Protein AF-K6U6C1-F1 (afdb_monomer_lite)

Structure (mmCIF, N/CA/C/O backbone):
data_AF-K6U6C1-F1
#
_entry.id   AF-K6U6C1-F1
#
loop_
_atom_site.group_PDB
_atom_site.id
_atom_site.type_symbol
_atom_site.label_atom_id
_atom_site.label_alt_id
_atom_site.label_comp_id
_atom_site.label_asym_id
_atom_site.label_entity_id
_atom_site.label_seq_id
_atom_site.pdbx_PDB_ins_code
_atom_site.Cartn_x
_atom_site.Cartn_y
_atom_site.Cartn_z
_atom_site.occupancy
_atom_site.B_iso_or_equiv
_atom_site.auth_seq_id
_atom_site.auth_comp_id
_atom_site.auth_asym_id
_atom_site.auth_at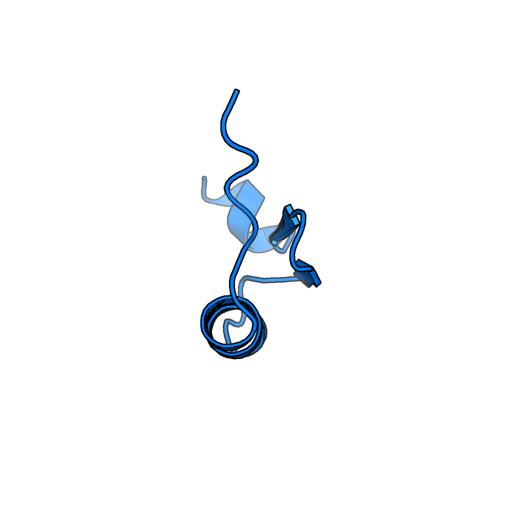om_id
_atom_site.pdbx_PDB_model_num
ATOM 1 N N . MET A 1 1 ? 14.749 16.929 -6.640 1.00 50.66 1 MET A N 1
ATOM 2 C CA . MET A 1 1 ? 13.702 16.035 -6.096 1.00 50.66 1 MET A CA 1
ATOM 3 C C . MET A 1 1 ? 13.782 14.705 -6.827 1.00 50.66 1 MET A C 1
ATOM 5 O O . MET A 1 1 ? 13.241 14.592 -7.922 1.00 50.66 1 MET A O 1
ATOM 9 N N . SER A 1 2 ? 14.513 13.726 -6.284 1.00 55.81 2 SER A N 1
ATOM 10 C CA . SER A 1 2 ? 14.498 12.375 -6.857 1.00 55.81 2 SER A CA 1
ATOM 11 C C . SER A 1 2 ? 13.096 11.805 -6.713 1.00 55.81 2 SER A C 1
ATOM 13 O O . SER A 1 2 ? 12.603 11.647 -5.598 1.00 55.81 2 SER A O 1
ATOM 15 N N . LYS A 1 3 ? 12.450 11.508 -7.841 1.00 67.56 3 LYS A N 1
ATOM 16 C CA . LYS A 1 3 ? 11.232 10.702 -7.868 1.00 67.56 3 LYS A CA 1
ATOM 17 C C . LYS A 1 3 ? 11.659 9.280 -7.511 1.00 67.56 3 LYS A C 1
ATOM 19 O O . LYS A 1 3 ? 12.078 8.536 -8.389 1.00 67.56 3 LYS A O 1
ATOM 24 N N . LYS A 1 4 ? 11.652 8.936 -6.219 1.00 71.81 4 LYS A N 1
ATOM 25 C CA . LYS A 1 4 ? 11.752 7.536 -5.798 1.00 71.81 4 LYS A CA 1
ATOM 26 C C . LYS A 1 4 ? 10.456 6.864 -6.238 1.00 71.81 4 LYS A C 1
ATOM 28 O O . LYS A 1 4 ? 9.391 7.154 -5.706 1.00 71.81 4 LYS A O 1
ATOM 33 N N . ILE A 1 5 ? 10.572 6.091 -7.305 1.00 84.06 5 ILE A N 1
ATOM 34 C CA . ILE A 1 5 ? 9.512 5.295 -7.908 1.00 84.06 5 ILE A CA 1
ATOM 35 C C . ILE A 1 5 ? 9.732 3.877 -7.385 1.00 84.06 5 ILE A C 1
ATOM 37 O O . ILE A 1 5 ? 10.879 3.435 -7.328 1.00 84.06 5 ILE A O 1
ATOM 41 N N . PHE A 1 6 ? 8.662 3.195 -6.985 1.00 87.31 6 PHE A N 1
ATOM 42 C CA . PHE A 1 6 ? 8.753 1.788 -6.612 1.00 87.31 6 PHE A CA 1
ATOM 43 C C . PHE A 1 6 ? 9.159 0.975 -7.840 1.00 87.31 6 PHE A C 1
ATOM 45 O O . PHE A 1 6 ? 8.592 1.139 -8.928 1.00 87.31 6 PHE A O 1
ATOM 52 N N . THR A 1 7 ? 10.155 0.118 -7.662 1.00 90.25 7 THR A N 1
ATOM 53 C CA . THR A 1 7 ? 10.541 -0.868 -8.672 1.00 90.25 7 THR A CA 1
ATOM 54 C C . THR A 1 7 ? 9.450 -1.923 -8.816 1.00 90.25 7 THR A C 1
ATOM 56 O O . THR A 1 7 ? 8.658 -2.143 -7.899 1.00 90.25 7 THR A O 1
ATOM 59 N N . ASP A 1 8 ? 9.386 -2.594 -9.963 1.00 89.25 8 ASP A N 1
ATOM 60 C CA . 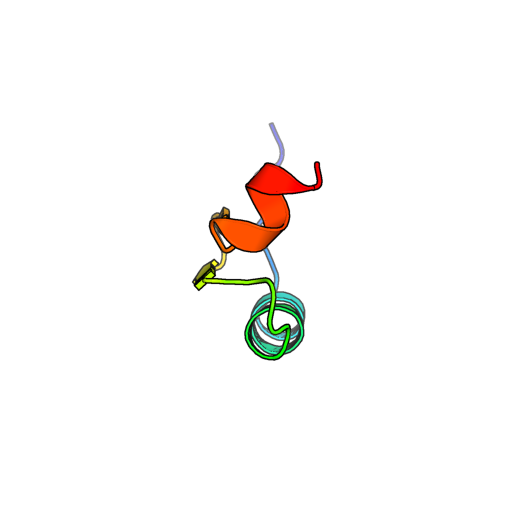ASP A 1 8 ? 8.364 -3.619 -10.198 1.00 89.25 8 ASP A CA 1
ATOM 61 C C . ASP A 1 8 ? 8.464 -4.775 -9.189 1.00 89.25 8 ASP A C 1
ATOM 63 O O . ASP A 1 8 ? 7.450 -5.328 -8.772 1.00 89.25 8 ASP A O 1
ATOM 67 N N . GLU A 1 9 ? 9.673 -5.077 -8.711 1.00 91.81 9 GLU A N 1
ATOM 68 C CA . GLU A 1 9 ? 9.913 -6.056 -7.647 1.00 91.81 9 GLU A CA 1
ATOM 69 C C . GLU A 1 9 ? 9.267 -5.630 -6.322 1.00 91.81 9 GLU A C 1
ATOM 71 O O . GLU A 1 9 ? 8.583 -6.427 -5.676 1.00 91.81 9 GLU A O 1
ATOM 76 N N . GLU A 1 10 ? 9.423 -4.360 -5.938 1.00 90.00 10 GLU A N 1
ATOM 77 C CA . GLU A 1 10 ? 8.790 -3.794 -4.745 1.00 90.00 10 GLU A CA 1
ATOM 78 C C . GLU A 1 10 ? 7.270 -3.744 -4.893 1.00 90.00 10 GLU A C 1
ATOM 80 O O . GLU A 1 10 ? 6.555 -4.099 -3.959 1.00 90.00 10 GLU A O 1
ATOM 85 N N . VAL A 1 11 ? 6.758 -3.358 -6.067 1.00 91.19 11 VAL A N 1
ATOM 86 C CA . VAL A 1 11 ? 5.317 -3.361 -6.359 1.00 91.19 11 VAL A CA 1
ATOM 87 C C . VAL A 1 11 ? 4.752 -4.776 -6.218 1.00 91.19 11 VAL A C 1
ATOM 89 O O . VAL A 1 11 ? 3.733 -4.958 -5.554 1.00 91.19 11 VAL A O 1
ATOM 92 N N . VAL A 1 12 ? 5.426 -5.796 -6.758 1.00 91.38 12 VAL A N 1
ATOM 93 C CA . VAL A 1 12 ? 5.006 -7.199 -6.625 1.00 91.38 12 VAL A CA 1
ATOM 94 C C . VAL A 1 12 ? 5.068 -7.661 -5.170 1.00 91.38 12 VAL A C 1
ATOM 96 O O . VAL A 1 12 ? 4.132 -8.307 -4.699 1.00 91.38 12 VAL A O 1
ATOM 99 N N . LEU A 1 13 ? 6.124 -7.317 -4.432 1.00 92.75 13 LEU A N 1
ATOM 100 C CA 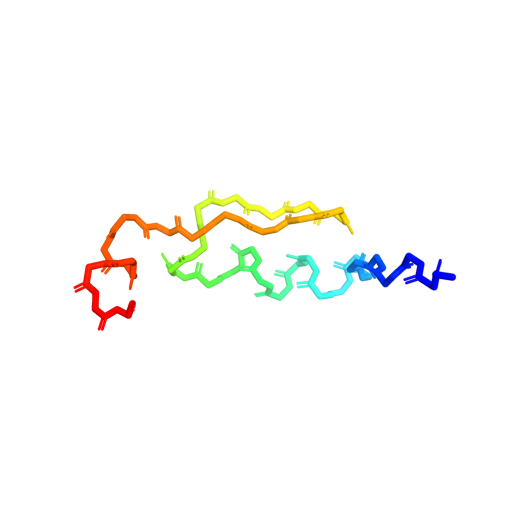. LEU A 1 13 ? 6.249 -7.670 -3.019 1.00 92.75 13 LEU A CA 1
ATOM 101 C C . LEU A 1 13 ? 5.137 -7.028 -2.175 1.00 92.75 13 LEU A C 1
ATOM 103 O O . LEU A 1 13 ? 4.498 -7.705 -1.372 1.00 92.75 13 LEU A O 1
ATOM 107 N N . LEU A 1 14 ? 4.870 -5.741 -2.395 1.00 90.12 14 LEU A N 1
ATOM 108 C CA . LEU A 1 14 ? 3.846 -4.973 -1.688 1.00 90.12 14 LEU A CA 1
ATOM 109 C C . LEU A 1 14 ? 2.432 -5.412 -2.079 1.00 90.12 14 LEU A C 1
ATOM 111 O O . LEU A 1 14 ? 1.556 -5.435 -1.223 1.00 90.12 14 LEU A O 1
ATOM 115 N N . SER A 1 15 ? 2.212 -5.830 -3.329 1.00 88.31 15 SER A N 1
ATOM 116 C CA . SER A 1 15 ? 0.913 -6.346 -3.789 1.00 88.31 15 SER A CA 1
ATOM 117 C C . SER A 1 15 ? 0.488 -7.641 -3.089 1.00 88.31 15 SER A C 1
ATOM 119 O O . SER A 1 15 ? -0.698 -7.944 -3.022 1.00 88.31 15 SER A O 1
ATOM 121 N N . LYS A 1 16 ? 1.447 -8.400 -2.540 1.00 92.44 16 LYS A N 1
ATOM 122 C CA . LYS A 1 16 ? 1.187 -9.627 -1.773 1.00 92.44 16 LYS A CA 1
ATOM 123 C C . LYS A 1 16 ? 0.832 -9.356 -0.309 1.00 92.44 16 LYS A C 1
ATOM 125 O O . LYS A 1 16 ? 0.467 -10.288 0.403 1.00 92.44 16 LYS A O 1
ATOM 130 N N . ASN A 1 17 ? 0.976 -8.120 0.168 1.00 90.44 17 ASN A N 1
ATOM 131 C CA . ASN A 1 17 ? 0.694 -7.770 1.553 1.00 90.44 17 ASN A CA 1
ATOM 132 C C . ASN A 1 17 ? -0.811 -7.536 1.756 1.00 90.44 17 ASN A C 1
ATOM 134 O O . ASN A 1 17 ? -1.408 -6.696 1.090 1.00 90.44 17 ASN A O 1
ATOM 138 N N . ILE A 1 18 ? -1.401 -8.230 2.731 1.00 88.38 18 ILE A N 1
ATOM 139 C CA . ILE A 1 18 ? -2.827 -8.134 3.084 1.00 88.38 18 ILE A CA 1
ATOM 140 C C . ILE A 1 18 ? -3.264 -6.723 3.511 1.00 88.38 18 ILE A C 1
ATOM 142 O O . ILE A 1 18 ? -4.433 -6.375 3.383 1.00 88.38 18 ILE A O 1
ATOM 146 N N . TYR A 1 19 ? -2.331 -5.896 3.989 1.00 90.19 19 TYR A N 1
ATOM 147 C CA . TYR A 1 19 ? -2.596 -4.520 4.414 1.00 90.19 19 TYR A CA 1
ATOM 148 C C . TYR A 1 19 ? -2.511 -3.506 3.268 1.00 90.19 19 TYR A C 1
ATOM 150 O O . TYR A 1 19 ? -2.747 -2.314 3.470 1.00 90.19 19 TYR A O 1
ATOM 158 N N . VAL A 1 20 ? -2.165 -3.944 2.056 1.00 91.94 20 VAL A N 1
ATOM 159 C CA . VAL A 1 20 ? -2.041 -3.085 0.878 1.00 91.94 20 VAL A CA 1
ATOM 160 C C . VAL A 1 20 ? -3.288 -3.239 0.018 1.00 91.94 20 VAL A C 1
ATOM 162 O O . VAL A 1 20 ? -3.576 -4.302 -0.517 1.00 91.94 20 VAL A O 1
ATOM 165 N N . LYS A 1 21 ? -4.031 -2.142 -0.133 1.00 91.50 21 LYS A N 1
ATOM 166 C CA . LYS A 1 21 ? -5.256 -2.081 -0.939 1.00 91.50 21 LYS A CA 1
ATOM 167 C C . LYS A 1 21 ? -4.946 -1.916 -2.422 1.00 91.50 21 LYS A C 1
ATOM 169 O O . LYS A 1 21 ? -5.619 -2.498 -3.263 1.00 91.50 21 LYS A O 1
ATOM 174 N N . ASN A 1 22 ? -3.958 -1.084 -2.745 1.00 89.94 22 ASN A N 1
ATOM 175 C CA . ASN A 1 22 ? -3.500 -0.875 -4.114 1.00 89.94 22 ASN A CA 1
ATOM 176 C C . ASN A 1 22 ? -2.049 -0.396 -4.115 1.00 89.94 22 ASN A C 1
ATOM 178 O O . ASN A 1 22 ? -1.667 0.415 -3.273 1.00 89.94 22 ASN A O 1
ATOM 182 N N . VAL A 1 23 ? -1.247 -0.837 -5.078 1.00 91.38 23 VAL A N 1
ATOM 183 C CA . VAL A 1 23 ? 0.141 -0.392 -5.224 1.00 91.38 23 VAL A CA 1
ATOM 184 C C . VAL A 1 23 ? 0.454 -0.117 -6.687 1.00 91.38 23 VAL A C 1
ATOM 186 O O . VAL A 1 23 ? 0.021 -0.828 -7.585 1.00 91.38 23 VAL A O 1
ATOM 189 N N . SER A 1 24 ? 1.186 0.966 -6.920 1.00 89.00 24 SER A N 1
ATOM 190 C CA . SER A 1 24 ? 1.660 1.401 -8.227 1.00 89.00 24 SER A CA 1
ATOM 191 C C . SER A 1 24 ? 3.080 1.933 -8.090 1.00 89.00 24 SER A C 1
ATOM 193 O O . SER A 1 24 ? 3.483 2.364 -7.010 1.00 89.00 24 SER A O 1
ATOM 195 N N . ASN A 1 25 ? 3.817 2.020 -9.196 1.00 87.62 25 ASN A N 1
ATOM 196 C CA . ASN A 1 25 ? 5.186 2.541 -9.199 1.00 87.62 25 ASN A CA 1
ATOM 197 C C . ASN A 1 25 ? 5.287 3.972 -8.619 1.00 87.62 25 ASN A C 1
ATOM 199 O O . ASN A 1 25 ? 6.348 4.396 -8.174 1.00 87.62 25 ASN A O 1
ATOM 203 N N . LYS A 1 26 ? 4.182 4.731 -8.584 1.00 87.31 26 LYS A N 1
ATOM 204 C CA . LYS A 1 26 ? 4.141 6.109 -8.067 1.00 87.31 26 LYS A CA 1
ATOM 205 C C . LYS A 1 26 ? 3.597 6.233 -6.641 1.00 87.31 26 LYS A C 1
ATOM 207 O O . LYS A 1 26 ? 3.727 7.306 -6.059 1.00 87.31 26 LYS A O 1
ATOM 212 N N . GLY A 1 27 ? 2.968 5.197 -6.088 1.00 87.81 27 GLY A N 1
ATOM 213 C CA . GLY A 1 27 ? 2.282 5.305 -4.803 1.00 87.81 27 GLY A CA 1
ATOM 214 C C . GLY A 1 27 ? 1.633 4.009 -4.336 1.00 87.81 27 GLY A C 1
ATOM 215 O O . GLY A 1 27 ? 1.260 3.158 -5.145 1.00 87.81 27 GLY A O 1
ATOM 216 N N . ILE A 1 28 ? 1.460 3.903 -3.020 1.00 90.94 28 ILE A N 1
ATOM 217 C CA . ILE A 1 28 ? 0.812 2.786 -2.334 1.00 90.94 28 ILE A CA 1
ATOM 218 C C . ILE A 1 28 ? -0.388 3.294 -1.534 1.00 90.94 28 ILE A C 1
ATOM 220 O O . ILE A 1 28 ? -0.354 4.372 -0.945 1.00 90.94 28 ILE A O 1
ATOM 224 N N . THR A 1 29 ? -1.467 2.524 -1.538 1.00 92.25 29 THR A N 1
ATOM 225 C CA . THR A 1 29 ? -2.677 2.759 -0.755 1.00 92.25 29 THR A CA 1
ATOM 226 C C . THR A 1 29 ? -2.861 1.585 0.187 1.00 92.25 29 THR A C 1
ATOM 228 O O . THR A 1 29 ? -2.993 0.448 -0.263 1.00 92.25 29 THR A O 1
ATOM 231 N N . TYR A 1 30 ? -2.890 1.858 1.486 1.00 92.88 30 TYR A N 1
ATOM 232 C CA . TYR A 1 30 ? -3.145 0.845 2.506 1.00 92.88 30 TYR A CA 1
ATOM 233 C C . TYR A 1 30 ? -4.642 0.619 2.727 1.00 92.88 30 TYR A C 1
ATOM 235 O O . TYR A 1 30 ? -5.471 1.474 2.385 1.00 92.88 30 TYR A O 1
ATOM 243 N N . THR A 1 31 ? -4.980 -0.545 3.281 1.00 92.31 31 THR A N 1
ATOM 244 C CA . THR A 1 31 ? -6.340 -0.876 3.708 1.00 92.31 31 THR A CA 1
ATOM 245 C C . THR A 1 31 ? -6.774 0.019 4.861 1.00 92.31 31 THR A C 1
ATOM 247 O O . THR A 1 31 ? -5.961 0.596 5.585 1.00 92.31 31 THR A O 1
ATOM 250 N N . ASP A 1 32 ? -8.085 0.172 5.008 1.00 89.12 32 ASP A N 1
ATOM 251 C CA . ASP A 1 32 ? -8.654 1.042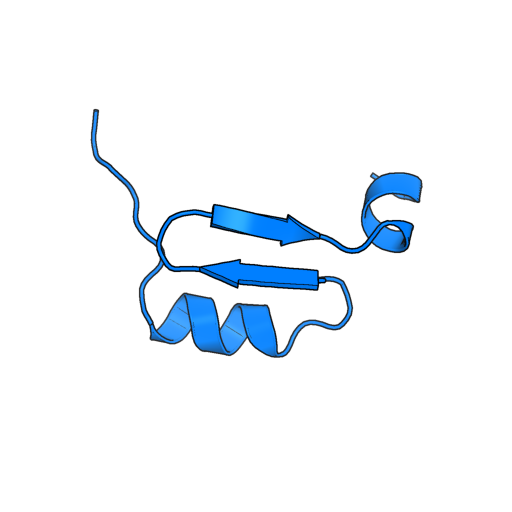 6.033 1.00 89.12 32 ASP A CA 1
ATOM 252 C C . ASP A 1 32 ? -8.428 0.463 7.446 1.00 89.12 32 ASP A C 1
ATOM 254 O O . ASP A 1 32 ? -8.224 1.220 8.388 1.00 89.12 32 ASP A O 1
ATOM 258 N N . GLU A 1 33 ? -8.300 -0.864 7.560 1.00 88.25 33 GLU A N 1
ATOM 259 C CA . GLU A 1 33 ? -7.879 -1.564 8.782 1.00 88.25 33 GLU A CA 1
ATOM 260 C C . GLU A 1 33 ? -6.464 -1.164 9.221 1.00 88.25 33 GLU A C 1
ATOM 262 O O . GLU A 1 33 ? -6.230 -0.893 10.395 1.00 88.25 33 GLU A O 1
ATOM 267 N N . PHE A 1 34 ? -5.518 -1.066 8.280 1.00 90.00 34 PHE A N 1
ATOM 268 C CA . PHE A 1 34 ? -4.147 -0.654 8.586 1.00 90.00 34 PHE A CA 1
ATOM 269 C C . PHE A 1 34 ? -4.089 0.790 9.102 1.00 90.00 34 PHE A C 1
ATOM 271 O O . PHE A 1 34 ? -3.409 1.063 10.086 1.00 90.00 34 PHE A O 1
ATOM 278 N N . LYS A 1 35 ? -4.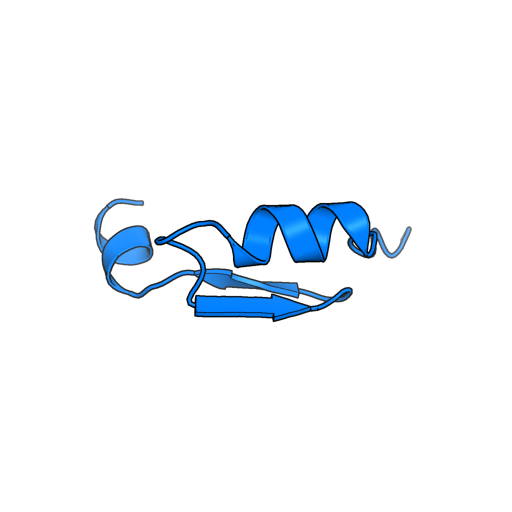861 1.696 8.485 1.00 87.25 35 LYS A N 1
ATOM 279 C CA . LYS A 1 35 ? -4.969 3.110 8.902 1.00 87.25 35 LYS A CA 1
ATOM 280 C C . LYS A 1 35 ? -5.663 3.305 10.249 1.00 87.25 35 LYS A C 1
ATOM 282 O O . LYS A 1 35 ? -5.599 4.379 10.830 1.00 87.25 35 LYS A O 1
ATOM 287 N N . GLN A 1 36 ? -6.430 2.318 10.700 1.00 88.88 36 GLN A N 1
ATOM 288 C CA . GLN A 1 36 ? -7.086 2.388 12.000 1.00 88.88 36 GLN A CA 1
ATOM 289 C C . GLN A 1 36 ? -6.124 2.011 13.135 1.00 88.88 36 GLN A C 1
ATOM 291 O O . GLN A 1 36 ? -6.347 2.394 14.281 1.00 88.88 36 GLN A O 1
ATOM 296 N N . ILE A 1 37 ? -5.060 1.270 12.812 1.00 84.06 37 ILE A N 1
ATOM 297 C CA . ILE A 1 37 ? -4.029 0.828 13.756 1.00 84.06 37 ILE A CA 1
ATOM 298 C C . ILE A 1 37 ? -2.868 1.839 13.827 1.00 84.06 37 ILE A C 1
ATOM 300 O O . ILE A 1 37 ? -2.255 1.970 14.887 1.00 84.06 37 ILE A O 1
ATOM 304 N N . PHE A 1 38 ? -2.586 2.556 12.732 1.00 76.69 38 PHE A N 1
ATOM 305 C CA . PHE A 1 38 ? -1.473 3.503 12.579 1.00 76.69 38 PHE A CA 1
ATOM 306 C C . PHE A 1 38 ? -1.927 4.824 11.958 1.00 76.69 38 PHE A C 1
ATOM 308 O O . PHE A 1 38 ? -1.472 5.880 12.452 1.00 76.69 38 PHE A O 1
#

Foldseek 3Di:
DPQQFDDPVRLVVLVPDPQWPHDGRRDTDGDPVVVVVD

Secondary structure (DSSP, 8-state):
----PPPHHHHHHHHT-TTEEEEETTEEEE-HHHHHH-

Sequence (38 aa):
MSKKIFTDEEVVLLSKNIYVKNVSNKGITYTDEFKQIF

Radius of gyration: 10.86 Å; c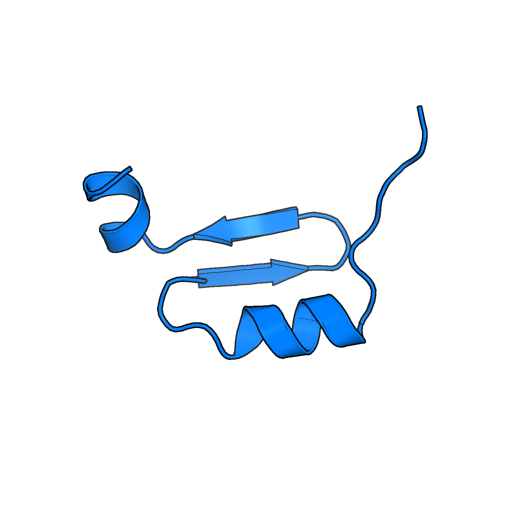hains: 1; bounding box: 23×26×24 Å

pLDDT: mean 86.39, std 9.45, range [50.66, 92.88]